Protein AF-A0A1V4QH52-F1 (afdb_monomer_lite)

Organism: NCBI:txid1936077

Secondary structure (DSSP, 8-state):
--HHHHHHHHHHGGG--EEEEEEEEEEEETTEEEETTS-EEEPPTT-EEEEEETT-PEEPGGG--SSEEEEEEEEE--------------EEEEEEEEEEEEEETTEEEE---

Foldseek 3Di:
DVVVVVVVVVVCVVVPFDKAWDAWFFDDDDQWTAHPVRDTHGDDDQEDEWEAEPVRDTDDPVPDADTFTWIKTWDQPPPPDDDDDDDDGHIYIYTYTYWHWDQDPNDTDTDDD

pLDDT: mean 74.05, std 16.2, range [38.03, 92.25]

Sequence (113 aa):
MKKLIICLAILILPLLAEEHSLGLVVGFEGNSLILVDGLKVKLPDNSLVSFIGENNQTFDAAKLPFPFTATLVTTEQTSGTAFTSGSGAVKNVTIKIHKLFKVENGRLVEKLE

Radius of gyration: 18.08 Å; chains: 1; bounding box: 43×44×48 Å

Structure (mmCIF, N/CA/C/O backbone):
data_AF-A0A1V4QH52-F1
#
_entry.id   AF-A0A1V4QH52-F1
#
loop_
_atom_site.group_PDB
_atom_site.id
_atom_site.type_symbol
_atom_site.label_atom_id
_atom_site.label_alt_id
_atom_site.label_comp_id
_atom_site.label_asym_id
_atom_site.label_entity_id
_atom_site.label_seq_id
_atom_site.pdbx_PDB_ins_code
_atom_site.Cartn_x
_atom_site.Cartn_y
_atom_site.Cartn_z
_atom_site.occupancy
_atom_site.B_iso_or_equiv
_atom_site.auth_seq_id
_atom_site.auth_comp_id
_atom_site.auth_asym_id
_atom_site.auth_atom_id
_atom_site.pdbx_PDB_model_num
ATOM 1 N N . MET A 1 1 ? 26.976 33.520 -20.436 1.00 49.16 1 MET A N 1
ATOM 2 C CA . MET A 1 1 ? 25.628 33.138 -19.951 1.00 49.16 1 MET A CA 1
ATOM 3 C C . MET A 1 1 ? 25.088 31.805 -20.506 1.00 49.16 1 MET A C 1
ATOM 5 O O . MET A 1 1 ? 23.964 31.461 -20.196 1.00 49.16 1 MET A O 1
ATOM 9 N N . LYS A 1 2 ? 25.860 31.003 -21.267 1.00 49.91 2 LYS A N 1
ATOM 10 C CA . LYS A 1 2 ? 25.394 29.690 -21.781 1.00 49.91 2 LYS A CA 1
ATOM 11 C C . LYS A 1 2 ? 25.676 28.502 -20.841 1.00 49.91 2 LYS A C 1
ATOM 13 O O . LYS A 1 2 ? 24.959 27.515 -20.873 1.00 49.91 2 LYS A O 1
ATOM 18 N N . LYS A 1 3 ? 26.690 28.609 -19.970 1.00 55.19 3 LYS A N 1
ATOM 19 C CA . LYS A 1 3 ? 27.117 27.520 -19.065 1.00 55.19 3 LYS A CA 1
ATOM 20 C C . LYS A 1 3 ? 26.188 27.315 -17.857 1.00 55.19 3 LYS A C 1
ATOM 22 O O . LYS A 1 3 ? 26.124 26.219 -17.322 1.00 55.19 3 LYS A O 1
ATOM 27 N N . LEU A 1 4 ? 25.440 28.350 -17.470 1.00 55.69 4 LEU A N 1
ATOM 28 C CA . LEU A 1 4 ? 24.520 28.321 -16.324 1.00 55.69 4 LEU A CA 1
ATOM 29 C C . LEU A 1 4 ? 23.243 27.516 -16.632 1.00 55.69 4 LEU A C 1
ATOM 31 O O . LEU A 1 4 ? 22.713 26.840 -15.760 1.00 55.69 4 LEU A O 1
ATOM 35 N N . ILE A 1 5 ? 22.819 27.513 -17.901 1.00 59.50 5 ILE A N 1
ATOM 36 C CA . ILE A 1 5 ? 21.657 26.751 -18.384 1.00 59.50 5 ILE A CA 1
ATOM 37 C C . ILE A 1 5 ? 21.936 25.240 -18.348 1.00 59.50 5 ILE A C 1
ATOM 39 O O . ILE A 1 5 ? 21.043 24.461 -18.042 1.00 59.50 5 ILE A O 1
ATOM 43 N N . ILE A 1 6 ? 23.183 24.821 -18.594 1.00 59.06 6 ILE A N 1
ATOM 44 C CA . ILE A 1 6 ? 23.576 23.403 -18.558 1.00 59.06 6 ILE A CA 1
ATOM 45 C C . ILE A 1 6 ? 23.545 22.869 -17.120 1.00 59.06 6 ILE A C 1
ATOM 47 O O . ILE A 1 6 ? 23.018 21.786 -16.888 1.00 59.06 6 ILE A O 1
ATOM 51 N N . CYS A 1 7 ? 24.029 23.642 -16.140 1.00 55.91 7 CYS A N 1
ATOM 52 C CA . CYS A 1 7 ? 23.928 23.251 -14.730 1.00 55.91 7 CYS A CA 1
ATOM 53 C C . CYS A 1 7 ? 22.471 23.186 -14.253 1.00 55.91 7 CYS A C 1
ATOM 55 O O . CYS A 1 7 ? 22.123 22.284 -13.496 1.00 55.91 7 CYS A O 1
ATOM 57 N N . LEU A 1 8 ? 21.616 24.102 -14.724 1.00 54.12 8 LEU A N 1
ATOM 58 C CA . LEU A 1 8 ? 20.189 24.079 -14.405 1.00 54.12 8 LEU A CA 1
ATOM 59 C C . LEU A 1 8 ? 19.489 22.864 -15.032 1.00 54.12 8 LEU A C 1
ATOM 61 O O . LEU A 1 8 ? 18.681 22.230 -14.369 1.00 54.12 8 LEU A O 1
ATOM 65 N N . ALA A 1 9 ? 19.845 22.489 -16.264 1.00 57.44 9 ALA A N 1
ATOM 66 C CA . ALA A 1 9 ? 19.301 21.304 -16.923 1.00 57.44 9 ALA A CA 1
ATOM 67 C C . ALA A 1 9 ? 19.673 20.005 -16.189 1.00 57.44 9 ALA A C 1
ATOM 69 O O . ALA A 1 9 ? 18.813 19.151 -16.003 1.00 57.44 9 ALA A O 1
ATOM 70 N N . ILE A 1 10 ? 20.917 19.879 -15.707 1.00 57.88 10 ILE A N 1
ATOM 71 C CA . ILE A 1 10 ? 21.383 18.703 -14.948 1.00 57.88 10 ILE A CA 1
ATOM 72 C C . ILE A 1 10 ? 20.663 18.580 -13.595 1.00 57.88 10 ILE A C 1
ATOM 74 O O . ILE A 1 10 ? 20.390 17.469 -13.148 1.00 57.88 10 ILE A O 1
ATOM 78 N N . LEU A 1 11 ? 20.294 19.705 -12.971 1.00 52.66 11 LEU A N 1
ATOM 79 C CA . LEU A 1 11 ? 19.553 19.716 -11.706 1.00 52.66 11 LEU A CA 1
ATOM 80 C C . LEU A 1 11 ? 18.094 19.237 -11.851 1.00 52.66 11 LEU A C 1
ATOM 82 O O . LEU A 1 11 ? 17.489 18.842 -10.860 1.00 52.66 11 LEU A O 1
ATOM 86 N N . ILE A 1 12 ? 17.528 19.260 -13.064 1.00 53.72 12 ILE A N 1
ATOM 87 C CA . ILE A 1 12 ? 16.127 18.877 -13.318 1.00 53.72 12 ILE A CA 1
ATOM 88 C C . ILE A 1 12 ? 15.984 17.369 -13.601 1.00 53.72 12 ILE A C 1
ATOM 90 O O . ILE A 1 12 ? 14.937 16.793 -13.331 1.00 53.72 12 ILE A O 1
ATOM 94 N N . LEU A 1 13 ? 17.038 16.692 -14.074 1.00 49.81 13 LEU A N 1
ATOM 95 C CA . LEU A 1 13 ? 17.015 15.243 -14.335 1.00 49.81 13 LEU A CA 1
ATOM 96 C C . LEU A 1 13 ? 16.619 14.351 -13.133 1.00 49.81 13 LEU A C 1
ATOM 98 O O . LEU A 1 13 ? 15.893 13.385 -13.365 1.00 49.81 13 LEU A O 1
ATOM 102 N N . PRO A 1 14 ? 17.014 14.622 -11.869 1.00 51.06 14 PRO A N 1
ATOM 103 C CA . PRO A 1 14 ? 16.581 13.798 -10.736 1.00 51.06 14 PRO A CA 1
ATOM 104 C C . PRO A 1 14 ? 15.113 14.010 -10.315 1.00 51.06 14 PRO A C 1
ATOM 106 O O . PRO A 1 14 ? 14.635 13.278 -9.455 1.00 51.06 14 PRO A O 1
ATOM 109 N N . LEU A 1 15 ? 14.381 14.964 -10.909 1.00 50.75 15 LEU A N 1
ATOM 110 C CA . LEU A 1 15 ? 12.958 15.220 -10.616 1.00 50.75 15 LEU A CA 1
ATOM 111 C C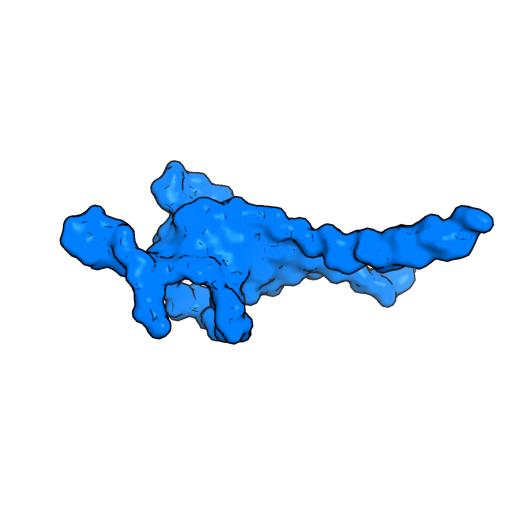 . LEU A 1 15 ? 11.987 14.336 -11.424 1.00 50.75 15 LEU A C 1
ATOM 113 O O . LEU A 1 15 ? 10.779 14.518 -11.327 1.00 50.75 15 LEU A O 1
ATOM 117 N N . LEU A 1 16 ? 12.483 13.363 -12.194 1.00 53.56 16 LEU A N 1
ATOM 118 C CA . LEU A 1 16 ? 11.657 12.417 -12.964 1.00 53.56 16 LEU A CA 1
ATOM 119 C C . LEU A 1 16 ? 11.108 11.246 -12.121 1.00 53.56 16 LEU A C 1
ATOM 121 O O . LEU A 1 16 ? 10.701 10.226 -12.673 1.00 53.56 16 LEU A O 1
ATOM 125 N N . ALA A 1 17 ? 11.115 11.355 -10.791 1.00 59.19 17 ALA A N 1
ATOM 126 C CA . ALA A 1 17 ? 10.345 10.453 -9.943 1.00 59.19 17 ALA A CA 1
ATOM 127 C C . ALA A 1 17 ? 8.892 10.939 -9.939 1.00 59.19 17 ALA A C 1
ATOM 129 O O . ALA A 1 17 ? 8.551 11.919 -9.278 1.00 59.19 17 ALA A O 1
ATOM 130 N N . GLU A 1 18 ? 8.044 10.275 -10.720 1.00 66.31 18 GLU A N 1
ATOM 131 C CA . GLU A 1 18 ? 6.615 10.554 -10.737 1.00 66.31 18 GLU A CA 1
ATOM 132 C C . GLU A 1 18 ? 6.001 9.983 -9.451 1.00 66.31 18 GLU A C 1
ATOM 134 O O . GLU A 1 18 ? 5.853 8.766 -9.290 1.00 66.31 18 GLU A O 1
ATOM 139 N N . GLU A 1 19 ? 5.721 10.879 -8.502 1.00 73.75 19 GLU A N 1
ATOM 140 C CA . GLU A 1 19 ? 5.036 10.567 -7.251 1.00 73.75 19 GLU A CA 1
ATOM 141 C C . GLU A 1 19 ? 3.536 10.857 -7.401 1.00 73.75 19 GLU A C 1
ATOM 143 O O . GLU A 1 19 ? 3.117 11.958 -7.762 1.00 73.75 19 GLU A O 1
ATOM 148 N N . HIS A 1 20 ? 2.707 9.852 -7.152 1.00 79.19 20 HIS A N 1
ATOM 149 C CA . HIS A 1 20 ? 1.253 9.931 -7.201 1.00 79.19 20 HIS A CA 1
ATOM 150 C C . HIS A 1 20 ? 0.688 9.634 -5.823 1.00 79.19 20 HIS A C 1
ATOM 152 O O . HIS A 1 20 ? 0.795 8.514 -5.325 1.00 79.19 20 HIS A O 1
ATOM 158 N N . SER A 1 21 ? 0.078 10.640 -5.199 1.00 81.75 21 SER A N 1
ATOM 159 C CA . SER A 1 21 ? -0.583 10.450 -3.912 1.00 81.75 21 SER A CA 1
ATOM 160 C C . SER A 1 21 ? -1.756 9.484 -4.076 1.00 81.75 21 SER A C 1
ATOM 162 O O . SER A 1 21 ? -2.628 9.685 -4.923 1.00 81.75 21 SER A O 1
ATOM 164 N N . LEU A 1 22 ? -1.758 8.422 -3.275 1.00 82.88 22 LEU A N 1
ATOM 165 C CA . LEU A 1 22 ? -2.875 7.499 -3.166 1.00 82.88 22 LEU A CA 1
ATOM 166 C C . LEU A 1 22 ? -3.730 7.916 -1.968 1.00 82.88 22 LEU A C 1
ATOM 168 O O . LEU A 1 22 ? -3.223 8.366 -0.938 1.00 82.88 22 LEU A O 1
ATOM 172 N N . GLY A 1 23 ? -5.044 7.746 -2.099 1.00 84.75 23 GLY A N 1
ATOM 173 C CA . GLY A 1 23 ? -5.968 7.904 -0.980 1.00 84.75 23 GLY A CA 1
ATOM 174 C C . GLY A 1 23 ? -5.785 6.818 0.088 1.00 84.75 23 GLY A C 1
ATOM 175 O O . GLY A 1 23 ? -4.738 6.178 0.208 1.00 84.75 23 GLY A O 1
ATOM 176 N N . LEU A 1 24 ? -6.837 6.577 0.871 1.00 90.38 24 LEU A N 1
ATOM 177 C CA . LEU A 1 24 ? -6.838 5.474 1.828 1.00 90.38 24 LEU A CA 1
ATOM 178 C C . LEU A 1 24 ? -6.914 4.138 1.078 1.00 90.38 24 LEU A C 1
ATOM 180 O O . LEU A 1 24 ? -7.928 3.830 0.451 1.00 90.38 24 LEU A O 1
ATOM 184 N N . VAL A 1 25 ? -5.850 3.349 1.169 1.00 91.12 25 VAL A N 1
ATOM 185 C CA . VAL A 1 25 ? -5.755 1.993 0.636 1.00 91.12 25 VAL A CA 1
ATOM 186 C C . VAL A 1 25 ? -6.305 1.019 1.674 1.00 91.12 25 VAL A C 1
ATOM 188 O O . VAL A 1 25 ? -5.871 1.002 2.828 1.00 91.12 25 VAL A O 1
ATOM 191 N N . VAL A 1 26 ? -7.265 0.198 1.259 1.00 91.50 26 VAL A N 1
ATOM 192 C CA . VAL A 1 26 ? -7.980 -0.754 2.124 1.00 91.50 26 VAL A CA 1
ATOM 193 C C . VAL A 1 26 ? -7.688 -2.212 1.783 1.00 91.50 26 VAL A C 1
ATOM 195 O O . VAL A 1 26 ? -8.032 -3.096 2.562 1.00 91.50 26 VAL A O 1
ATOM 198 N N . GLY A 1 27 ? -7.040 -2.478 0.648 1.00 88.44 27 GLY A N 1
ATOM 199 C CA . GLY A 1 27 ? -6.670 -3.833 0.268 1.00 88.44 27 GLY A CA 1
ATOM 200 C C . GLY A 1 27 ? -5.774 -3.908 -0.960 1.00 88.44 27 GLY A C 1
ATOM 201 O O . GLY A 1 27 ? -5.430 -2.900 -1.582 1.00 88.44 27 GLY A O 1
ATOM 202 N N . PHE A 1 28 ? -5.422 -5.141 -1.311 1.00 86.25 28 PHE A N 1
ATOM 203 C CA . PHE A 1 28 ? -4.610 -5.484 -2.470 1.00 86.25 28 PHE A CA 1
ATOM 204 C C . PHE A 1 28 ? -5.197 -6.719 -3.156 1.00 86.25 28 PHE A C 1
ATOM 206 O O . PHE A 1 28 ? -5.496 -7.714 -2.498 1.00 86.25 28 PHE A O 1
ATOM 213 N N . GLU A 1 29 ? -5.376 -6.649 -4.473 1.00 85.69 29 GLU A N 1
ATOM 214 C CA . GLU A 1 29 ? -5.934 -7.734 -5.282 1.00 85.69 29 GLU A CA 1
ATOM 215 C C . GLU A 1 29 ? -5.138 -7.871 -6.584 1.00 85.69 29 GLU A C 1
ATOM 217 O O . GLU A 1 29 ? -5.137 -6.977 -7.435 1.00 85.69 29 GLU A O 1
ATOM 222 N N . GLY A 1 30 ? -4.448 -9.003 -6.747 1.00 82.69 30 GLY A N 1
ATOM 223 C CA . GLY A 1 30 ? -3.591 -9.252 -7.906 1.00 82.69 30 GLY A CA 1
ATOM 224 C C . GLY A 1 30 ? -2.464 -8.220 -8.005 1.00 82.69 30 GLY A C 1
ATOM 225 O O . GLY A 1 30 ? -1.597 -8.189 -7.146 1.00 82.69 30 GLY A O 1
ATOM 226 N N . ASN A 1 31 ? -2.502 -7.372 -9.038 1.00 81.19 31 ASN A N 1
ATOM 227 C CA . ASN A 1 31 ? -1.568 -6.252 -9.247 1.00 81.19 31 ASN A CA 1
ATOM 228 C C . ASN A 1 31 ? -2.238 -4.886 -9.016 1.00 81.19 31 ASN A C 1
ATOM 230 O O . ASN A 1 31 ? -1.859 -3.896 -9.636 1.00 81.19 31 ASN A O 1
ATOM 234 N N . SER A 1 32 ? -3.297 -4.812 -8.209 1.00 86.69 32 SER A N 1
ATOM 235 C CA . SER A 1 32 ? -4.034 -3.566 -7.974 1.00 86.69 32 SER A CA 1
ATOM 236 C C . SER A 1 32 ? -4.184 -3.257 -6.491 1.00 86.69 32 SER A C 1
ATOM 238 O O . SER A 1 32 ? -4.478 -4.139 -5.685 1.00 86.69 32 SER A O 1
ATOM 240 N N . LEU A 1 33 ? -4.029 -1.980 -6.142 1.00 87.75 33 LEU A N 1
ATOM 241 C CA . LEU A 1 33 ? -4.386 -1.454 -4.827 1.00 87.75 33 LEU A CA 1
ATOM 242 C C . LEU A 1 33 ? -5.859 -1.054 -4.835 1.00 87.75 33 LEU A C 1
ATOM 244 O O . LEU A 1 33 ? -6.320 -0.408 -5.777 1.00 87.75 33 LEU A O 1
ATOM 248 N N . ILE A 1 34 ? -6.589 -1.425 -3.789 1.00 90.38 34 ILE A N 1
ATOM 249 C CA . ILE A 1 34 ? -7.999 -1.072 -3.617 1.00 90.38 34 ILE A CA 1
ATOM 250 C C . ILE A 1 34 ? -8.076 0.134 -2.688 1.00 90.38 34 ILE A C 1
ATOM 252 O O . ILE A 1 34 ? -7.584 0.085 -1.559 1.00 90.38 34 ILE A O 1
ATOM 256 N N . LEU A 1 35 ? -8.700 1.206 -3.163 1.00 90.81 35 LEU A N 1
ATOM 257 C CA . LEU A 1 35 ? -8.962 2.414 -2.393 1.00 90.81 35 LEU A CA 1
ATOM 258 C C . LEU A 1 35 ? -10.310 2.323 -1.662 1.00 90.81 35 LEU A C 1
ATOM 260 O O . LEU A 1 35 ? -11.183 1.530 -2.015 1.00 90.81 35 LEU A O 1
ATOM 264 N N . VAL A 1 36 ? -10.485 3.145 -0.627 1.00 89.31 36 VAL A N 1
ATOM 265 C CA . VAL A 1 36 ? -11.702 3.180 0.206 1.00 89.31 36 VAL A CA 1
ATOM 266 C C . VAL A 1 36 ? -12.974 3.543 -0.567 1.00 89.31 36 VAL A C 1
ATOM 268 O O . VAL A 1 36 ? -14.066 3.138 -0.181 1.00 89.31 36 VAL A O 1
ATOM 271 N N . ASP A 1 37 ? -12.845 4.285 -1.664 1.00 86.38 37 ASP A N 1
ATOM 272 C CA . ASP A 1 37 ? -13.940 4.652 -2.568 1.00 86.38 37 ASP A CA 1
ATOM 273 C C . ASP A 1 37 ? -14.316 3.524 -3.551 1.00 86.38 37 ASP A C 1
ATOM 275 O O . ASP A 1 37 ? -15.217 3.687 -4.374 1.00 86.38 37 ASP A O 1
ATOM 279 N N . GLY A 1 38 ? -13.650 2.369 -3.461 1.00 83.88 38 GLY A N 1
ATOM 280 C CA . GLY A 1 38 ? -13.850 1.222 -4.343 1.00 83.88 38 GLY A CA 1
ATOM 281 C C . GLY A 1 38 ? -13.085 1.314 -5.664 1.00 83.88 38 GLY A C 1
ATOM 282 O O . GLY A 1 38 ? -13.169 0.384 -6.472 1.00 83.88 38 GLY A O 1
ATOM 283 N N . LEU A 1 39 ? -12.319 2.386 -5.898 1.00 86.81 39 LEU A N 1
ATOM 284 C CA . LEU A 1 39 ? -11.446 2.482 -7.062 1.00 86.81 39 LEU A CA 1
ATOM 285 C C . LEU A 1 39 ? -10.262 1.521 -6.928 1.00 86.81 39 LEU A C 1
ATOM 287 O O . LEU A 1 39 ? -9.730 1.281 -5.842 1.00 86.81 39 LEU A O 1
ATOM 291 N N . LYS A 1 40 ? -9.829 0.975 -8.067 1.00 88.81 40 LYS A N 1
ATOM 292 C CA . LYS A 1 40 ? -8.659 0.100 -8.154 1.00 88.81 40 LYS A CA 1
ATOM 293 C C . LYS A 1 40 ? -7.547 0.818 -8.899 1.00 88.81 40 LYS A C 1
ATOM 295 O O . LYS A 1 40 ? -7.701 1.160 -10.070 1.00 88.81 40 LYS A O 1
ATOM 300 N N . VAL A 1 41 ? -6.417 1.016 -8.233 1.00 85.38 41 VAL A N 1
ATOM 301 C CA . VAL A 1 41 ? -5.207 1.564 -8.847 1.00 85.38 41 VAL A CA 1
ATOM 302 C C . VAL A 1 41 ? -4.370 0.397 -9.345 1.00 85.38 41 VAL A C 1
ATOM 304 O O . VAL A 1 41 ? -3.779 -0.336 -8.549 1.00 85.38 41 VAL A O 1
ATOM 307 N N . LYS A 1 42 ? -4.353 0.202 -10.667 1.00 84.69 42 LYS A N 1
ATOM 308 C CA . LYS A 1 42 ? -3.574 -0.859 -11.309 1.00 84.69 42 LYS A CA 1
ATOM 309 C C . LYS A 1 42 ? -2.090 -0.490 -11.303 1.00 84.69 42 LYS A C 1
ATOM 311 O O . LYS A 1 42 ? -1.708 0.560 -11.816 1.00 84.69 42 LYS A O 1
ATOM 316 N N . LEU A 1 43 ? -1.259 -1.372 -10.760 1.00 82.50 43 LEU A N 1
ATOM 317 C CA . LEU A 1 43 ? 0.192 -1.263 -10.847 1.00 82.50 43 LEU A CA 1
ATOM 318 C C . LEU A 1 43 ? 0.657 -1.745 -12.237 1.00 82.50 43 LEU A C 1
ATOM 320 O O . LEU A 1 43 ? 0.058 -2.673 -12.788 1.00 82.50 43 LEU A O 1
ATOM 324 N N . PRO A 1 44 ? 1.696 -1.127 -12.829 1.00 75.75 44 PRO A N 1
ATOM 325 C CA . PRO A 1 44 ? 2.239 -1.536 -14.122 1.00 75.75 44 PRO A CA 1
ATOM 326 C C . PRO A 1 44 ? 2.550 -3.036 -14.197 1.00 75.75 44 PRO A C 1
ATOM 328 O O . PRO A 1 44 ? 3.165 -3.601 -13.289 1.00 75.75 44 PRO A O 1
ATOM 331 N N . ASP A 1 45 ? 2.163 -3.674 -15.301 1.00 63.22 45 ASP A N 1
ATOM 332 C CA . ASP A 1 45 ? 2.507 -5.072 -15.571 1.00 63.22 45 ASP A CA 1
ATOM 333 C C . ASP A 1 45 ? 4.044 -5.189 -15.726 1.00 63.22 45 ASP A C 1
ATOM 335 O O . ASP A 1 45 ? 4.671 -4.322 -16.334 1.00 63.22 45 ASP A O 1
ATOM 339 N N . ASN A 1 46 ? 4.665 -6.227 -15.145 1.00 59.66 46 ASN A N 1
ATOM 340 C CA . ASN A 1 46 ? 6.129 -6.392 -14.998 1.00 59.66 46 ASN A CA 1
ATOM 341 C C . ASN A 1 46 ? 6.834 -5.399 -14.049 1.00 59.66 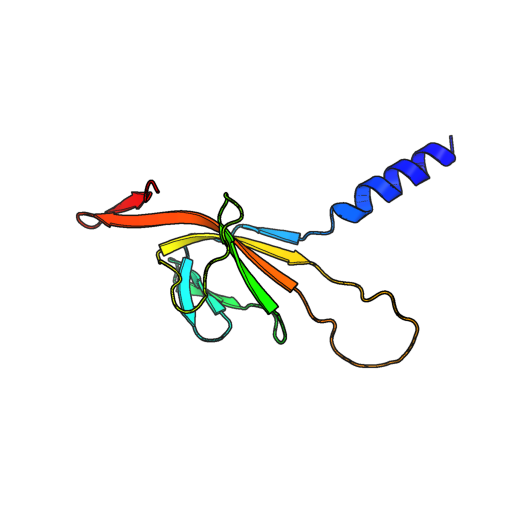46 ASN A C 1
ATOM 343 O O . ASN A 1 46 ? 8.022 -5.119 -14.223 1.00 59.66 46 ASN A O 1
ATOM 347 N N . SER A 1 47 ? 6.135 -4.876 -13.038 1.00 63.16 47 SER A N 1
ATOM 348 C CA . SER A 1 47 ? 6.766 -4.075 -11.985 1.00 63.16 47 SER A CA 1
ATOM 349 C C . SER A 1 47 ? 7.271 -4.915 -10.814 1.00 63.16 47 SER A C 1
ATOM 351 O O . SER A 1 47 ? 6.600 -5.830 -10.338 1.00 63.16 47 SER A O 1
ATOM 353 N N . LEU A 1 48 ? 8.464 -4.574 -10.320 1.00 70.12 48 LEU A N 1
ATOM 354 C CA . LEU A 1 48 ? 8.910 -4.988 -8.994 1.00 70.12 48 LEU A CA 1
ATOM 355 C C . LEU A 1 48 ? 8.322 -3.993 -7.993 1.00 70.12 48 LEU A C 1
ATOM 357 O O . LEU A 1 48 ? 8.723 -2.826 -7.966 1.00 70.12 48 LEU A O 1
ATOM 361 N N . VAL A 1 49 ? 7.331 -4.452 -7.228 1.00 80.25 49 VAL A N 1
ATOM 362 C CA . VAL A 1 49 ? 6.621 -3.633 -6.242 1.00 80.25 49 VAL A CA 1
ATOM 363 C C . VAL A 1 49 ? 7.328 -3.742 -4.898 1.00 80.25 49 VAL A C 1
ATOM 365 O O . VAL A 1 49 ? 7.447 -4.832 -4.342 1.00 80.25 49 VAL A O 1
ATOM 368 N N . SER A 1 50 ? 7.777 -2.609 -4.367 1.00 84.81 50 SER A N 1
ATOM 369 C CA . SER A 1 50 ? 8.327 -2.503 -3.015 1.00 84.81 50 SER A CA 1
ATOM 370 C C . SER A 1 50 ? 7.422 -1.637 -2.149 1.00 84.81 50 SER A C 1
ATOM 372 O O . SER A 1 50 ? 6.967 -0.585 -2.594 1.00 84.81 50 SER A O 1
ATOM 374 N N . PHE A 1 51 ? 7.169 -2.057 -0.913 1.00 86.75 51 PHE A N 1
ATOM 375 C CA . PHE A 1 51 ? 6.407 -1.288 0.068 1.00 86.75 51 PHE A CA 1
ATOM 376 C C . PHE A 1 51 ? 7.374 -0.750 1.117 1.00 86.75 51 PHE A C 1
ATOM 378 O O . PHE A 1 51 ? 8.079 -1.529 1.755 1.00 86.75 51 PHE A O 1
ATOM 385 N N . ILE A 1 52 ? 7.431 0.568 1.291 1.00 88.06 52 ILE A N 1
ATOM 386 C CA . ILE A 1 52 ? 8.403 1.225 2.173 1.00 88.06 52 ILE A CA 1
ATOM 387 C C . ILE A 1 52 ? 7.668 2.209 3.086 1.00 88.06 52 ILE A C 1
ATOM 389 O O . ILE A 1 52 ? 6.882 3.006 2.595 1.00 88.06 52 ILE A O 1
ATOM 393 N N . GLY A 1 53 ? 7.897 2.170 4.397 1.00 85.81 53 GLY A N 1
ATOM 394 C CA . GLY A 1 53 ? 7.363 3.155 5.349 1.00 85.81 53 GLY A CA 1
ATOM 395 C C . GLY A 1 53 ? 8.140 4.470 5.363 1.00 85.81 53 GLY A C 1
ATOM 396 O O . GLY A 1 53 ? 9.235 4.557 4.811 1.00 85.81 53 GLY A O 1
ATOM 397 N N . GLU A 1 54 ? 7.627 5.492 6.053 1.00 79.31 54 GLU A N 1
ATOM 398 C CA . GLU A 1 54 ? 8.333 6.782 6.204 1.00 79.31 54 GLU A CA 1
ATOM 399 C C . GLU A 1 54 ? 9.719 6.651 6.855 1.00 79.31 54 GLU A C 1
ATOM 401 O O . GLU A 1 54 ? 10.632 7.417 6.558 1.00 79.31 54 GLU A O 1
ATOM 406 N N . ASN A 1 55 ? 9.905 5.642 7.705 1.00 80.75 55 ASN A N 1
ATOM 407 C CA . ASN A 1 55 ? 11.175 5.303 8.351 1.00 80.75 55 ASN A CA 1
ATOM 408 C C . ASN A 1 55 ? 12.129 4.479 7.454 1.00 80.75 55 ASN A C 1
ATOM 410 O O . ASN A 1 55 ? 13.106 3.923 7.954 1.00 80.75 55 ASN A O 1
ATOM 414 N N . ASN A 1 56 ? 11.850 4.365 6.149 1.00 78.00 56 ASN A N 1
ATOM 415 C CA . ASN A 1 56 ? 12.533 3.483 5.194 1.00 78.00 56 ASN A CA 1
ATOM 416 C C . ASN A 1 56 ? 12.460 1.980 5.531 1.00 78.00 56 ASN A C 1
ATOM 418 O O . ASN A 1 56 ? 13.201 1.176 4.960 1.00 78.00 56 ASN A O 1
ATOM 422 N N . GLN A 1 57 ? 11.555 1.566 6.420 1.00 84.94 57 GLN A N 1
ATOM 423 C CA . GLN A 1 57 ? 11.311 0.154 6.682 1.00 84.94 57 GLN A CA 1
ATOM 424 C C . GLN A 1 57 ? 10.611 -0.483 5.486 1.00 84.94 57 GLN A C 1
ATOM 426 O O . GLN A 1 57 ? 9.569 -0.013 5.038 1.00 84.94 57 GLN A O 1
ATOM 431 N N . THR A 1 58 ? 11.171 -1.575 4.974 1.00 85.88 58 THR A N 1
ATOM 432 C CA . THR A 1 58 ? 10.520 -2.360 3.923 1.00 85.88 58 THR A CA 1
ATOM 433 C C . THR A 1 58 ? 9.464 -3.273 4.538 1.00 85.88 58 THR A C 1
ATOM 435 O O . THR A 1 58 ? 9.741 -3.976 5.512 1.00 85.88 58 THR A O 1
ATOM 438 N N . PHE A 1 59 ? 8.267 -3.280 3.960 1.00 83.38 59 PHE A N 1
ATOM 439 C CA . PHE A 1 59 ? 7.189 -4.184 4.335 1.00 83.38 59 PHE A CA 1
ATOM 440 C C . PHE A 1 59 ? 7.106 -5.364 3.366 1.00 83.38 59 PHE A C 1
ATOM 442 O O . PHE A 1 59 ? 7.247 -5.214 2.152 1.00 83.38 59 PHE A O 1
ATOM 449 N N . ASP A 1 60 ? 6.833 -6.545 3.915 1.00 82.62 60 ASP A N 1
ATOM 450 C CA . ASP A 1 60 ? 6.463 -7.720 3.132 1.00 82.62 60 ASP A CA 1
ATOM 451 C C . ASP A 1 60 ? 5.023 -7.553 2.624 1.00 82.62 60 ASP A C 1
ATOM 453 O O . ASP A 1 60 ? 4.098 -7.362 3.420 1.00 82.62 60 ASP A O 1
ATOM 457 N N . ALA A 1 61 ? 4.829 -7.651 1.307 1.00 77.81 61 ALA A N 1
ATOM 458 C CA . ALA A 1 61 ? 3.522 -7.541 0.663 1.00 77.81 61 ALA A CA 1
ATOM 459 C C . ALA A 1 61 ? 2.498 -8.540 1.235 1.00 77.81 61 ALA A C 1
ATOM 461 O O . ALA A 1 61 ? 1.316 -8.219 1.340 1.00 77.81 61 ALA A O 1
ATOM 462 N N . ALA A 1 62 ? 2.945 -9.730 1.659 1.00 79.31 62 ALA A N 1
ATOM 463 C CA . ALA A 1 62 ? 2.073 -10.754 2.235 1.00 79.31 62 ALA A CA 1
ATOM 464 C C . ALA A 1 62 ? 1.580 -10.417 3.655 1.00 79.31 62 ALA A C 1
ATOM 466 O O . ALA A 1 62 ? 0.619 -11.017 4.134 1.00 79.31 62 ALA A O 1
ATOM 467 N N . LYS A 1 63 ? 2.241 -9.480 4.346 1.00 83.12 63 LYS A N 1
ATOM 468 C CA . LYS A 1 63 ? 1.954 -9.095 5.739 1.00 83.12 63 LYS A CA 1
ATOM 469 C C . LYS A 1 63 ? 1.632 -7.610 5.873 1.00 83.12 63 LYS A C 1
ATOM 471 O O . LYS A 1 63 ? 1.774 -7.044 6.957 1.00 83.12 63 LYS A O 1
ATOM 476 N N . LEU A 1 64 ? 1.226 -6.982 4.774 1.00 84.31 64 LEU A N 1
ATOM 477 C CA . LEU A 1 64 ? 0.957 -5.557 4.733 1.00 84.31 64 LEU A CA 1
ATOM 478 C C 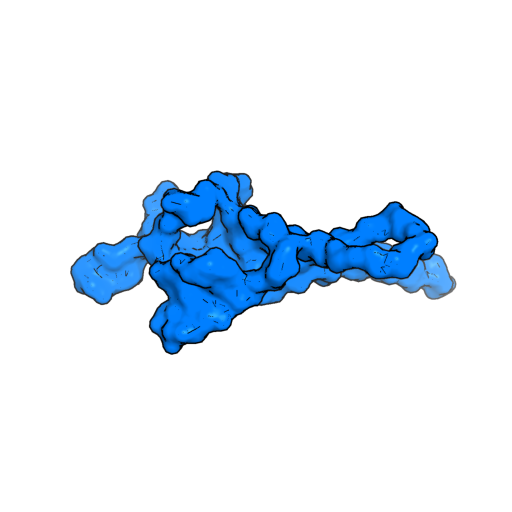. LEU A 1 64 ? -0.236 -5.217 5.651 1.00 84.31 64 LEU A C 1
ATOM 480 O O . LEU A 1 64 ? -1.325 -5.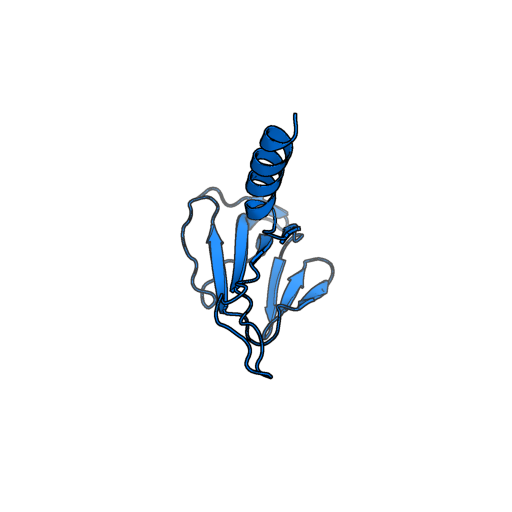768 5.464 1.00 84.31 64 LEU A O 1
ATOM 484 N N . PRO A 1 65 ? -0.063 -4.340 6.653 1.00 85.75 65 PRO A N 1
ATOM 485 C CA . PRO A 1 65 ? -1.160 -3.948 7.526 1.00 85.75 65 PRO A CA 1
ATOM 486 C C . PRO A 1 65 ? -2.065 -2.939 6.810 1.00 85.75 65 PRO A C 1
ATOM 488 O O . PRO A 1 65 ? -1.604 -1.872 6.422 1.00 85.75 65 PRO A O 1
ATOM 491 N N . PHE A 1 66 ? -3.354 -3.253 6.668 1.00 88.31 66 PHE A N 1
ATOM 492 C CA . PHE A 1 66 ? -4.378 -2.337 6.147 1.00 88.31 66 PHE A CA 1
ATOM 493 C C . PHE A 1 66 ? -5.279 -1.802 7.277 1.00 88.31 66 PHE A C 1
ATOM 495 O O . PHE A 1 66 ? -5.483 -2.510 8.267 1.00 88.31 66 PHE A O 1
ATOM 502 N N . PRO A 1 67 ? -5.903 -0.619 7.110 1.00 92.25 67 PRO A N 1
ATOM 503 C CA . PRO A 1 67 ? -5.756 0.311 5.986 1.00 92.25 67 PRO A CA 1
ATOM 504 C C . PRO A 1 67 ? -4.631 1.340 6.193 1.00 92.25 67 PRO A C 1
ATOM 506 O O . PRO A 1 67 ? -4.201 1.589 7.319 1.00 92.25 67 PRO A O 1
ATOM 509 N N . PHE A 1 68 ? -4.166 1.960 5.105 1.00 91.50 68 PHE A N 1
ATOM 510 C CA . PHE A 1 68 ? -3.081 2.949 5.135 1.00 91.50 68 PHE A CA 1
ATOM 511 C C . PHE A 1 68 ? -3.203 4.019 4.052 1.00 91.50 68 PHE A C 1
ATOM 513 O O . PHE A 1 68 ? -3.862 3.814 3.038 1.00 91.50 68 PHE A O 1
ATOM 520 N N . THR A 1 69 ? -2.545 5.160 4.245 1.00 91.25 69 THR A N 1
ATOM 521 C CA . THR A 1 69 ? -2.311 6.141 3.174 1.00 91.25 69 THR A CA 1
ATOM 522 C C . THR A 1 69 ? -0.915 5.960 2.600 1.00 91.25 69 THR A C 1
ATOM 524 O O . THR A 1 69 ? 0.034 5.666 3.331 1.00 91.25 69 THR A O 1
ATOM 527 N N . ALA A 1 70 ? -0.778 6.125 1.287 1.00 89.56 70 ALA A N 1
ATOM 528 C CA . ALA A 1 70 ? 0.492 5.918 0.606 1.00 89.56 70 ALA A CA 1
ATOM 529 C C . ALA A 1 70 ? 0.670 6.840 -0.600 1.00 89.56 70 ALA A C 1
ATOM 531 O O . ALA A 1 70 ? -0.270 7.470 -1.069 1.00 89.56 70 ALA A O 1
ATOM 532 N N . THR A 1 71 ? 1.885 6.879 -1.125 1.00 88.38 71 THR A N 1
ATOM 533 C CA . THR A 1 71 ? 2.218 7.500 -2.403 1.00 88.38 71 THR A CA 1
ATOM 534 C C . THR A 1 71 ? 2.844 6.444 -3.301 1.00 88.38 71 THR A C 1
ATOM 536 O O . THR A 1 71 ? 3.739 5.705 -2.889 1.00 88.38 71 THR A O 1
ATOM 539 N N . LEU A 1 72 ? 2.359 6.357 -4.533 1.00 86.19 72 LEU A N 1
ATOM 540 C CA . LEU A 1 72 ? 2.942 5.543 -5.583 1.00 86.19 72 LEU A CA 1
ATOM 541 C C . LEU A 1 72 ? 4.098 6.318 -6.207 1.00 86.19 72 LEU A C 1
ATOM 543 O O . LEU A 1 72 ? 3.893 7.372 -6.794 1.00 86.19 72 LEU A O 1
ATOM 547 N N . VAL A 1 73 ? 5.306 5.792 -6.102 1.00 83.94 73 VAL A N 1
ATOM 548 C CA . VAL A 1 73 ? 6.496 6.347 -6.737 1.00 83.94 73 VAL A CA 1
ATOM 549 C C . VAL A 1 73 ? 6.893 5.414 -7.859 1.00 83.94 73 VAL A C 1
ATOM 551 O O . VAL A 1 73 ? 7.252 4.258 -7.621 1.00 83.94 73 VAL A O 1
ATOM 554 N N . THR A 1 74 ? 6.821 5.906 -9.088 1.00 78.50 74 THR A N 1
ATOM 555 C CA . THR A 1 74 ? 7.331 5.167 -10.240 1.00 78.50 74 THR A CA 1
ATOM 556 C C . THR A 1 74 ? 8.678 5.743 -10.639 1.00 78.50 74 THR A C 1
ATOM 558 O O . THR A 1 74 ? 8.865 6.956 -10.728 1.00 78.50 74 THR A O 1
ATOM 561 N N . THR A 1 75 ? 9.661 4.868 -10.821 1.00 70.62 75 THR A N 1
ATOM 562 C CA . THR A 1 75 ? 10.960 5.263 -11.359 1.00 70.62 75 THR A CA 1
ATOM 563 C C . THR A 1 75 ? 11.152 4.527 -12.666 1.00 70.62 75 THR A C 1
ATOM 565 O O . THR A 1 75 ? 11.276 3.299 -12.698 1.00 70.62 75 THR A O 1
ATOM 568 N N . GLU A 1 76 ? 11.167 5.281 -13.759 1.00 62.59 76 GLU A N 1
ATOM 569 C CA . GLU A 1 76 ? 11.589 4.741 -15.039 1.00 62.59 76 GLU A CA 1
ATOM 570 C C . GLU A 1 76 ? 13.106 4.553 -14.991 1.00 62.59 76 GLU A C 1
ATOM 572 O O . GLU A 1 76 ? 13.877 5.503 -15.108 1.00 62.59 76 GLU A O 1
ATOM 577 N N . GLN A 1 77 ? 13.562 3.313 -14.800 1.00 53.41 77 GLN A N 1
ATOM 578 C CA . GLN A 1 77 ? 14.933 2.983 -15.158 1.00 53.41 77 GLN A CA 1
ATOM 579 C C . GLN A 1 77 ? 15.005 2.974 -16.681 1.00 53.41 77 GLN A C 1
ATOM 581 O O . GLN A 1 77 ? 14.680 1.987 -17.337 1.00 53.41 77 GLN A O 1
ATOM 586 N N . THR A 1 78 ? 15.446 4.088 -17.262 1.00 46.88 78 THR A N 1
ATOM 587 C CA . THR A 1 78 ? 16.010 4.061 -18.607 1.00 46.88 78 THR A CA 1
ATOM 588 C C . THR A 1 78 ? 17.294 3.250 -18.491 1.00 46.88 78 THR A C 1
ATOM 590 O O . THR A 1 78 ? 18.334 3.764 -18.082 1.00 46.88 78 THR A O 1
ATOM 593 N N . SER A 1 79 ? 17.216 1.942 -18.739 1.00 46.50 79 SER A N 1
ATOM 594 C CA . SER A 1 79 ? 18.401 1.097 -18.821 1.00 46.50 79 SER A CA 1
ATOM 595 C C . SER A 1 79 ? 19.291 1.685 -19.911 1.00 46.50 79 SER A C 1
ATOM 597 O O . SER A 1 79 ? 18.988 1.597 -21.099 1.00 46.50 79 SER A O 1
ATOM 599 N N . GLY A 1 80 ? 20.352 2.372 -19.493 1.00 43.56 80 GLY A N 1
ATOM 600 C CA . GLY A 1 80 ? 21.369 2.917 -20.373 1.00 43.56 80 GLY A CA 1
ATOM 601 C C . GLY A 1 80 ? 22.160 1.779 -20.999 1.00 43.56 80 GLY A C 1
ATOM 602 O O . GLY A 1 80 ? 23.262 1.478 -20.563 1.00 43.56 80 GLY A O 1
ATOM 603 N N . THR A 1 81 ? 21.593 1.148 -22.019 1.00 38.03 81 THR A N 1
ATOM 604 C CA . THR A 1 81 ? 22.286 0.232 -22.921 1.00 38.03 81 THR A CA 1
ATOM 605 C C . THR A 1 81 ? 21.688 0.374 -24.309 1.00 38.03 81 THR A C 1
ATOM 607 O O . THR A 1 81 ? 20.476 0.387 -24.497 1.00 38.03 81 THR A O 1
ATOM 610 N N . ALA A 1 82 ? 22.594 0.557 -25.259 1.00 41.00 82 ALA A N 1
ATOM 611 C CA . ALA A 1 82 ? 22.375 0.928 -26.640 1.00 41.00 82 ALA A CA 1
ATOM 612 C C . ALA A 1 82 ? 21.306 0.110 -27.386 1.00 41.00 82 ALA A C 1
ATOM 614 O O . ALA A 1 82 ? 21.119 -1.077 -27.135 1.00 41.00 82 ALA A O 1
ATOM 615 N N . PHE A 1 83 ? 20.688 0.780 -28.367 1.00 45.84 83 PHE A N 1
ATOM 616 C CA . PHE A 1 83 ? 20.131 0.239 -29.611 1.00 45.84 83 PHE A CA 1
ATOM 617 C C . PHE A 1 83 ? 20.090 -1.293 -29.715 1.00 45.84 83 PHE A C 1
ATOM 619 O O . PHE A 1 83 ? 20.953 -1.893 -30.345 1.00 45.84 83 PHE A O 1
ATOM 626 N N . THR A 1 84 ? 19.041 -1.918 -29.188 1.00 39.00 84 THR A N 1
ATOM 627 C CA . THR A 1 84 ? 18.473 -3.138 -29.771 1.00 39.00 84 THR A CA 1
ATOM 628 C C . THR A 1 84 ? 16.969 -3.122 -29.533 1.00 39.00 84 THR A C 1
ATOM 630 O O . THR A 1 84 ? 16.481 -2.857 -28.438 1.00 39.00 84 THR A O 1
ATOM 633 N N . SER A 1 85 ? 16.226 -3.294 -30.617 1.00 48.12 85 SER A N 1
ATOM 634 C CA . SER A 1 85 ? 14.773 -3.264 -30.646 1.00 48.12 85 SER A CA 1
ATOM 635 C C . SER A 1 85 ? 14.170 -4.373 -29.780 1.00 48.12 85 SER A C 1
ATOM 637 O O . SER A 1 85 ? 14.477 -5.542 -29.984 1.00 48.12 85 SER A O 1
ATOM 639 N N . GLY A 1 86 ? 13.242 -3.993 -28.897 1.00 44.00 86 GLY A N 1
ATOM 640 C CA . GLY A 1 86 ? 12.223 -4.873 -28.321 1.00 44.00 86 GLY A CA 1
ATOM 641 C C . GLY A 1 86 ? 12.592 -5.576 -27.015 1.00 44.00 86 GLY A C 1
ATOM 642 O O . GLY A 1 86 ? 13.167 -6.652 -27.045 1.00 44.00 86 GLY A O 1
ATOM 643 N N . SER A 1 87 ? 12.170 -5.019 -25.875 1.00 40.75 87 SER A N 1
ATOM 644 C CA . SER A 1 87 ? 11.559 -5.743 -24.740 1.00 40.75 87 SER A CA 1
ATOM 645 C C . SER A 1 87 ? 11.347 -4.768 -23.572 1.00 40.75 87 SER A C 1
ATOM 647 O O . SER A 1 87 ? 12.126 -3.837 -23.393 1.00 40.75 87 SER A O 1
ATOM 649 N N . GLY A 1 88 ? 10.248 -4.941 -22.835 1.00 47.50 88 GLY A N 1
ATOM 650 C CA . GLY A 1 88 ? 9.675 -3.978 -21.891 1.00 47.50 88 GLY A CA 1
ATOM 651 C C . GLY A 1 88 ? 10.640 -3.451 -20.827 1.00 47.50 88 GLY A C 1
ATOM 652 O O . GLY A 1 88 ? 11.273 -4.220 -20.108 1.00 47.50 88 GLY A O 1
ATOM 653 N N . ALA A 1 89 ? 10.700 -2.124 -20.698 1.00 55.69 89 ALA A N 1
ATOM 654 C CA . ALA A 1 89 ? 11.375 -1.469 -19.587 1.00 55.69 89 ALA A CA 1
ATOM 655 C C . ALA A 1 89 ? 10.734 -1.924 -18.266 1.00 55.69 89 ALA A C 1
ATOM 657 O O . ALA A 1 89 ? 9.536 -1.724 -18.052 1.00 55.69 89 ALA A O 1
ATOM 658 N N . VAL A 1 90 ? 11.522 -2.553 -17.393 1.00 55.59 90 VAL A N 1
ATOM 659 C CA . VAL A 1 90 ? 11.080 -2.927 -16.046 1.00 55.59 90 VAL A CA 1
ATOM 660 C C . VAL A 1 90 ? 10.850 -1.636 -15.265 1.00 55.59 90 VAL A C 1
ATOM 662 O O . VAL A 1 90 ? 11.781 -0.865 -15.032 1.00 55.59 90 VAL A O 1
ATOM 665 N N . LYS A 1 91 ? 9.596 -1.374 -14.889 1.00 66.12 91 LYS A N 1
ATOM 666 C CA . LYS A 1 91 ? 9.244 -0.220 -14.057 1.00 66.12 91 LYS A CA 1
ATOM 667 C C . LYS A 1 91 ? 9.384 -0.615 -12.593 1.00 66.12 91 LYS A C 1
ATOM 669 O O . LYS A 1 91 ? 8.667 -1.495 -12.122 1.00 66.12 91 LYS A O 1
ATOM 674 N N . ASN A 1 92 ? 10.286 0.039 -11.864 1.00 72.94 92 ASN A N 1
ATOM 675 C CA . ASN A 1 92 ? 10.336 -0.115 -10.413 1.00 72.94 92 ASN A CA 1
ATOM 676 C C . ASN A 1 92 ? 9.231 0.741 -9.803 1.00 72.94 92 ASN A C 1
ATOM 678 O O . ASN A 1 92 ? 9.138 1.942 -10.075 1.00 72.94 92 ASN A O 1
ATOM 682 N N . VAL A 1 93 ? 8.384 0.105 -9.000 1.00 81.69 93 VAL A N 1
ATOM 683 C CA . VAL A 1 93 ? 7.229 0.744 -8.380 1.00 81.69 93 VAL A CA 1
ATOM 684 C C . VAL A 1 93 ? 7.405 0.657 -6.877 1.00 81.69 93 VAL A C 1
ATOM 686 O O . VAL A 1 93 ? 7.461 -0.426 -6.304 1.00 81.69 93 VAL A O 1
ATOM 689 N N . THR A 1 94 ? 7.513 1.807 -6.228 1.00 86.31 94 THR A N 1
ATOM 690 C CA . THR A 1 94 ? 7.636 1.892 -4.775 1.00 86.31 94 THR A CA 1
ATOM 691 C C . THR A 1 94 ? 6.369 2.499 -4.203 1.00 86.31 94 THR A C 1
ATOM 693 O O . THR A 1 94 ? 5.981 3.597 -4.580 1.00 86.31 94 THR A O 1
ATOM 696 N N . ILE A 1 95 ? 5.725 1.803 -3.277 1.00 87.81 95 ILE A N 1
ATOM 697 C CA . ILE A 1 95 ? 4.580 2.305 -2.525 1.00 87.81 95 ILE A CA 1
ATOM 698 C C . ILE A 1 95 ? 5.118 2.804 -1.187 1.00 87.81 95 ILE A C 1
ATOM 700 O O . ILE A 1 95 ? 5.468 2.009 -0.313 1.00 87.81 95 ILE A O 1
ATOM 704 N N . LYS A 1 96 ? 5.220 4.127 -1.047 1.00 89.19 96 LYS A N 1
ATOM 705 C CA . LYS A 1 96 ? 5.635 4.785 0.194 1.00 89.19 96 LYS A CA 1
ATOM 706 C C . LYS A 1 96 ? 4.434 4.907 1.125 1.00 89.19 96 LYS A C 1
ATOM 708 O O . LYS A 1 96 ? 3.510 5.649 0.816 1.00 89.19 96 LYS A O 1
ATOM 713 N N . ILE A 1 97 ? 4.422 4.174 2.230 1.00 89.19 97 ILE A N 1
ATOM 714 C CA . ILE A 1 97 ? 3.360 4.183 3.236 1.00 89.19 97 ILE A CA 1
ATOM 715 C C . ILE A 1 97 ? 3.627 5.316 4.227 1.00 89.19 97 ILE A C 1
ATOM 717 O O . ILE A 1 97 ? 4.680 5.352 4.862 1.00 89.19 97 ILE A O 1
ATOM 721 N N . HIS A 1 98 ? 2.654 6.215 4.363 1.00 88.56 98 HIS A N 1
ATOM 722 C CA . HIS A 1 98 ? 2.745 7.394 5.223 1.00 88.56 98 HIS A CA 1
ATOM 723 C C . HIS A 1 98 ? 2.159 7.146 6.606 1.00 88.56 98 HIS A C 1
ATOM 725 O O . HIS A 1 98 ? 2.786 7.424 7.621 1.00 88.56 98 HIS A O 1
ATOM 731 N N . LYS A 1 99 ? 0.932 6.622 6.651 1.00 88.75 99 LYS A N 1
ATOM 732 C CA . LYS A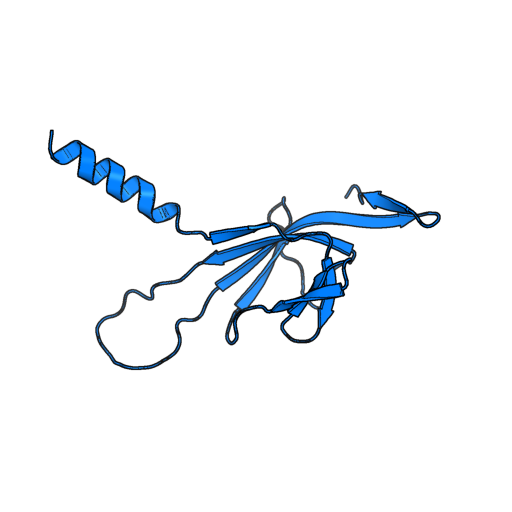 1 99 ? 0.205 6.406 7.902 1.00 88.75 99 LYS A CA 1
ATOM 733 C C . LYS A 1 99 ? -0.521 5.082 7.856 1.00 88.75 99 LYS A C 1
ATOM 735 O O . LYS A 1 99 ? -1.243 4.803 6.900 1.00 88.75 99 LYS A O 1
ATOM 740 N N . LEU A 1 100 ? -0.361 4.303 8.916 1.00 90.00 100 LEU A N 1
ATOM 741 C CA . LEU A 1 100 ? -1.160 3.114 9.172 1.00 90.00 100 LEU A CA 1
ATOM 742 C C . LEU A 1 100 ? -2.362 3.499 10.028 1.00 90.00 100 LEU A C 1
ATOM 744 O O . LEU A 1 100 ? -2.265 4.354 10.907 1.00 90.00 100 LEU A O 1
ATOM 748 N N . PHE A 1 101 ? -3.491 2.842 9.806 1.00 89.19 101 PHE A N 1
ATOM 749 C CA . PHE A 1 101 ? -4.699 3.055 10.589 1.00 89.19 101 PHE A CA 1
ATOM 750 C C . PHE A 1 101 ? -5.179 1.740 11.193 1.00 89.19 101 PHE A C 1
ATOM 752 O O . PHE A 1 101 ? -4.913 0.651 10.690 1.00 89.19 101 PHE A O 1
ATOM 759 N N . LYS A 1 102 ? -5.926 1.855 12.286 1.00 90.12 102 LYS A N 1
ATOM 760 C CA . LYS A 1 102 ? -6.701 0.774 12.893 1.00 90.12 102 LYS A CA 1
ATOM 761 C C . LYS A 1 102 ? -8.144 1.222 13.059 1.00 90.12 102 LYS A C 1
ATOM 763 O O . LYS A 1 102 ? -8.422 2.415 13.180 1.00 90.12 102 LYS A O 1
ATOM 768 N N . VAL A 1 103 ? -9.063 0.265 13.068 1.00 86.00 103 VAL A N 1
ATOM 769 C CA . VAL A 1 103 ? -10.472 0.542 13.352 1.00 86.00 103 VAL A CA 1
ATOM 770 C C . VAL A 1 103 ? -10.707 0.368 14.848 1.00 86.00 103 VAL A C 1
ATOM 772 O O . VAL A 1 103 ? -10.639 -0.745 15.361 1.00 86.00 103 VAL A O 1
ATOM 775 N N . GLU A 1 104 ? -11.003 1.461 15.545 1.00 89.31 104 GLU A N 1
ATOM 776 C CA . GLU A 1 104 ? -11.397 1.459 16.956 1.00 89.31 104 GLU A CA 1
ATOM 777 C C . GLU A 1 104 ? -12.795 2.055 17.094 1.00 89.31 104 GLU A C 1
ATOM 779 O O . GLU A 1 104 ? -13.052 3.170 16.643 1.00 89.31 104 GLU A O 1
ATOM 784 N N . ASN A 1 105 ? -13.722 1.312 17.706 1.00 87.69 105 ASN A N 1
ATOM 785 C CA . ASN A 1 105 ? -15.112 1.747 17.903 1.00 87.69 105 ASN A CA 1
ATOM 786 C C . ASN A 1 105 ? -15.796 2.241 16.609 1.00 87.69 105 ASN A C 1
ATOM 788 O O . ASN A 1 105 ? -16.547 3.215 16.622 1.00 87.69 105 ASN A O 1
ATOM 792 N N . GLY A 1 106 ? -15.501 1.601 15.471 1.00 83.88 106 GLY A N 1
ATOM 793 C CA . GLY A 1 106 ? -16.040 1.985 14.160 1.00 83.88 106 GLY A CA 1
ATOM 794 C C . GLY A 1 106 ? -15.413 3.244 13.546 1.00 83.88 106 GLY A C 1
ATOM 795 O O . GLY A 1 106 ? -15.905 3.730 12.530 1.00 83.88 106 GLY A O 1
ATOM 796 N N . ARG A 1 107 ? -14.336 3.780 14.131 1.00 84.56 107 ARG A N 1
ATOM 797 C CA . ARG A 1 107 ? -13.579 4.928 13.613 1.00 84.56 107 ARG A CA 1
ATOM 798 C C . ARG A 1 107 ? -12.182 4.509 13.179 1.00 84.56 107 ARG A C 1
ATOM 800 O O . ARG A 1 107 ? -11.558 3.672 13.822 1.00 84.56 107 ARG A O 1
ATOM 807 N N . LEU A 1 108 ? -11.682 5.128 12.112 1.00 86.06 108 LEU A N 1
ATOM 808 C CA . LEU A 1 108 ? -10.277 5.022 11.729 1.00 86.06 108 LEU A CA 1
ATOM 809 C C . LEU A 1 108 ? -9.437 5.897 12.655 1.00 86.06 108 LEU A C 1
ATOM 811 O O . LEU A 1 108 ? -9.658 7.104 12.745 1.00 86.06 108 LEU A O 1
ATOM 815 N N . VAL A 1 109 ? -8.483 5.275 13.335 1.00 88.69 109 VAL A N 1
ATOM 816 C CA . VAL A 1 109 ? -7.526 5.931 14.226 1.00 88.69 109 VAL A CA 1
ATOM 817 C C . VAL A 1 109 ? -6.127 5.633 13.709 1.00 88.69 109 VAL A C 1
ATOM 819 O O . VAL A 1 109 ? -5.823 4.492 13.360 1.00 88.69 109 VAL A O 1
ATOM 822 N N . GLU A 1 110 ? -5.285 6.660 13.628 1.00 86.25 110 GLU A N 1
ATOM 823 C CA . GLU A 1 110 ? -3.885 6.508 13.231 1.00 86.25 110 GLU A CA 1
ATOM 824 C C . GLU A 1 110 ? -3.160 5.587 14.220 1.00 86.25 110 GLU A C 1
ATOM 826 O O . GLU A 1 110 ? -3.263 5.733 15.442 1.00 86.25 110 GLU A O 1
ATOM 831 N N . LYS A 1 111 ? -2.458 4.592 13.685 1.00 82.56 111 LYS A N 1
ATOM 832 C CA . LYS A 1 111 ? -1.643 3.674 14.464 1.00 82.56 111 LYS A CA 1
ATOM 833 C C . LYS A 1 111 ? -0.310 4.371 14.727 1.00 82.56 111 LYS A C 1
ATOM 835 O O . LYS A 1 111 ? 0.523 4.468 13.837 1.00 82.56 111 LYS A O 1
ATOM 840 N N . LEU A 1 112 ? -0.147 4.871 15.947 1.00 67.94 112 LEU A N 1
ATOM 841 C CA . LEU A 1 112 ? 1.144 5.325 16.455 1.00 67.94 112 LEU A CA 1
ATOM 842 C C . LEU A 1 112 ? 2.014 4.073 16.642 1.00 67.94 112 LEU A C 1
ATOM 844 O O . LEU A 1 112 ? 1.6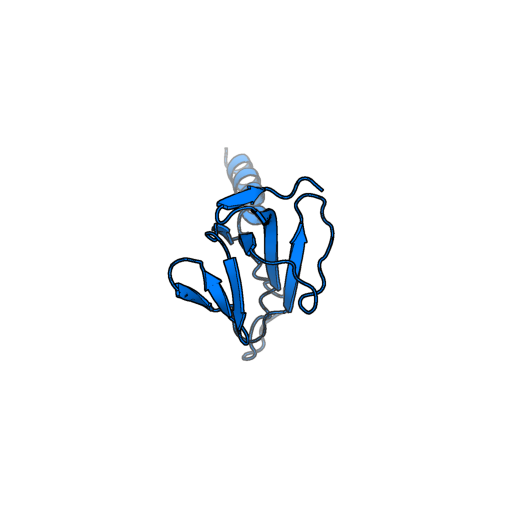54 3.209 17.447 1.00 67.94 112 LEU A O 1
ATOM 848 N N . GLU A 1 113 ? 3.063 3.927 15.833 1.00 59.03 113 GLU A N 1
ATOM 849 C CA . GLU A 1 113 ? 4.088 2.884 16.008 1.00 59.03 113 GLU A CA 1
ATOM 850 C C . GLU A 1 113 ? 5.147 3.303 17.028 1.00 59.03 113 GLU A C 1
ATOM 852 O O . GLU A 1 113 ? 5.499 4.505 17.062 1.00 59.03 113 GLU A O 1
#